Protein AF-0000000066140299 (afdb_homodimer)

Secondary structure (DSSP, 8-state):
-----TTT----EEEEEE-TT--EEEEEEPP--EEEEEEETTTTEEEEEEE-HHHHHHHHHH-TTSS-------/-----TTT----EEEEEE-TT--EEEEEEPP--EEEEEEETTTTEEEEEEE-HHHHHHHHHH-TTSS-------

Radius of gyration: 21.43 Å; Cα contacts (8 Å, |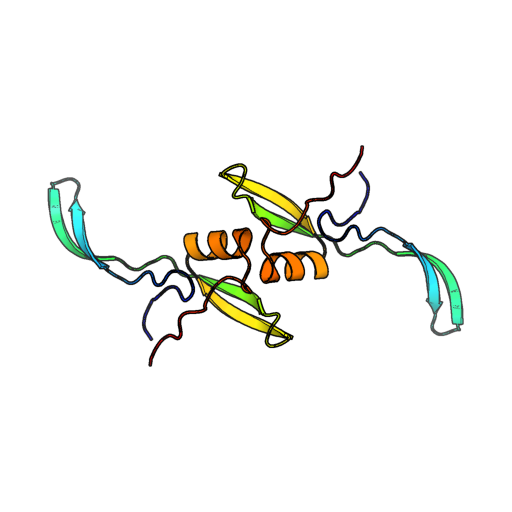Δi|>4): 285; chains: 2; bounding box: 37×70×41 Å

Nearest PDB structures (foldseek):
  7oj0-assembly1_w  TM=9.080E-01  e=7.541E-08  Escherichia coli K-12
  7uvx-assembly1_W  TM=8.800E-01  e=1.008E-07  Acinetobacter baumannii AB0057
  6spf-assembly1_X  TM=9.018E-01  e=2.704E-07  Pseudomonas aeruginosa
  8rd8-assembly1_WD  TM=8.953E-01  e=3.219E-07  Psychrobacter urativorans
  7unw-assembly1_Z  TM=8.816E-01  e=5.427E-07  Pseudomonas aeruginosa PAO1

Sequence (148 aa):
MSKICQITGKKPITGNNRSHAMNATKRRFFPNLHFHKFWNPKTKRFIILRVSAKGMRNIDKLGLNSLKIKKLHKMSKICQITGKKPITGNNRSHAMNATKRRFFPNLHFHKFWNPKTKRFIILRVSAKGMRNIDKLGLNSLKIKKLHK

InterPro domains:
  IPR001383 Large ribosomal subunit protein bL28, bacteria [TIGR00009] (1-57)
  IPR026569 Large ribosomal subunit protein bL28 [PF00830] (3-61)
  IPR034704 Large ribosomal subunit protein bL28/bL31-like superfamily [SSF143800] (2-67)
  IPR037147 Large ribosomal subunit protein bL28 superfamily [G3DSA:2.30.170.40] (2-73)
  IPR050096 Bacterial ribosomal protein bL28 [PTHR39080] (1-58)

Structure (mmCIF, N/CA/C/O backbone):
data_AF-0000000066140299-model_v1
#
loop_
_entity.id
_entity.type
_entity.pdbx_description
1 polymer 'Large ribosomal subunit protein bL28'
#
loop_
_atom_site.group_PDB
_atom_site.id
_atom_site.type_symbol
_atom_site.label_atom_id
_atom_site.label_alt_id
_atom_site.label_comp_id
_atom_site.label_asym_id
_atom_site.label_entity_id
_atom_site.label_seq_id
_atom_site.pdbx_PDB_ins_code
_atom_site.Cartn_x
_atom_site.Cartn_y
_atom_site.Cartn_z
_atom_site.occupancy
_atom_site.B_iso_or_equiv
_atom_site.auth_seq_id
_atom_site.auth_comp_id
_atom_site.auth_asym_id
_atom_site.auth_atom_id
_atom_site.pdbx_PDB_model_num
ATOM 1 N N . MET A 1 1 ? 14.891 15.297 13.398 1 68.38 1 MET A N 1
ATOM 2 C CA . MET A 1 1 ? 14.281 14.836 12.148 1 68.38 1 MET A CA 1
ATOM 3 C C . MET A 1 1 ? 12.922 15.484 11.938 1 68.38 1 MET A C 1
ATOM 5 O O . MET A 1 1 ? 12.078 15.484 12.828 1 68.38 1 MET A O 1
ATOM 9 N N . SER A 1 2 ? 12.875 16.234 10.852 1 84.19 2 SER A N 1
ATOM 10 C CA . SER A 1 2 ? 11.641 16.969 10.609 1 84.19 2 SER A CA 1
ATOM 11 C C . SER A 1 2 ? 10.477 16.016 10.328 1 84.19 2 SER A C 1
ATOM 13 O O . SER A 1 2 ? 10.68 14.938 9.766 1 84.19 2 SER A O 1
ATOM 15 N N . LYS A 1 3 ? 9.227 16.328 10.906 1 93.62 3 LYS A N 1
ATOM 16 C CA . LYS A 1 3 ? 7.996 15.586 10.672 1 93.62 3 LYS A CA 1
ATOM 17 C C . LYS A 1 3 ? 7.336 16.016 9.367 1 93.62 3 LYS A C 1
ATOM 19 O O . LYS A 1 3 ? 6.324 16.719 9.375 1 93.62 3 LYS A O 1
ATOM 24 N N . ILE A 1 4 ? 8.047 15.664 8.336 1 95.69 4 ILE A N 1
ATOM 25 C CA . ILE A 1 4 ? 7.586 16.047 7.008 1 95.69 4 ILE A CA 1
ATOM 26 C C . ILE A 1 4 ? 7.23 14.805 6.203 1 95.69 4 ILE A C 1
ATOM 28 O O . ILE A 1 4 ? 7.938 13.797 6.266 1 95.69 4 ILE A O 1
ATOM 32 N N . CYS A 1 5 ? 6.125 14.852 5.395 1 97 5 CYS A N 1
ATOM 33 C CA . CYS A 1 5 ? 5.805 13.773 4.465 1 97 5 CYS A CA 1
ATOM 34 C C . CYS A 1 5 ? 6.812 13.719 3.324 1 97 5 CYS A C 1
ATOM 36 O O . CYS A 1 5 ? 6.98 14.695 2.592 1 97 5 CYS A O 1
ATOM 38 N N . GLN A 1 6 ? 7.41 12.664 3.111 1 96.19 6 GLN A N 1
ATOM 39 C CA . GLN A 1 6 ? 8.492 12.531 2.139 1 96.19 6 GLN A CA 1
ATOM 40 C C . GLN A 1 6 ? 7.949 12.555 0.711 1 96.19 6 GLN A C 1
ATOM 42 O O . GLN A 1 6 ? 8.719 12.672 -0.247 1 96.19 6 GLN A O 1
ATOM 47 N N . ILE A 1 7 ? 6.609 12.578 0.532 1 96.25 7 ILE A N 1
ATOM 48 C CA . ILE A 1 7 ? 5.996 12.562 -0.792 1 96.25 7 ILE A CA 1
ATOM 49 C C . ILE A 1 7 ? 5.375 13.93 -1.086 1 96.25 7 ILE A C 1
ATOM 51 O O . ILE A 1 7 ? 5.695 14.562 -2.098 1 96.25 7 ILE A O 1
ATOM 55 N N . THR A 1 8 ? 4.586 14.375 -0.121 1 95.75 8 THR A N 1
ATOM 56 C CA . THR A 1 8 ? 3.84 15.602 -0.354 1 95.75 8 THR A CA 1
ATOM 57 C C . THR A 1 8 ? 4.641 16.812 0.109 1 95.75 8 THR A C 1
ATOM 59 O O . THR A 1 8 ? 4.398 17.938 -0.344 1 95.75 8 THR A O 1
ATOM 62 N N . GLY A 1 9 ? 5.398 16.625 1.153 1 95.31 9 GLY A N 1
ATOM 63 C CA . GLY A 1 9 ? 6.129 17.75 1.727 1 95.31 9 GLY A CA 1
ATOM 64 C C . GLY A 1 9 ? 5.363 18.453 2.826 1 95.31 9 GLY A C 1
ATOM 65 O O . GLY A 1 9 ? 5.781 19.516 3.295 1 95.31 9 GLY A O 1
ATOM 66 N N . LYS A 1 10 ? 4.285 17.891 3.148 1 95.38 10 LYS A N 1
ATOM 67 C CA . LYS A 1 10 ? 3.48 18.516 4.207 1 95.38 10 LYS A CA 1
ATOM 68 C C . LYS A 1 10 ? 4.273 18.609 5.504 1 95.38 10 LYS A C 1
ATOM 70 O O . LYS A 1 10 ? 4.879 17.641 5.953 1 95.38 10 LYS A O 1
ATOM 75 N N . LYS A 1 11 ? 4.242 19.812 6.07 1 95.06 11 LYS A N 1
ATOM 76 C CA . LYS A 1 11 ? 5.016 20.109 7.273 1 95.06 11 LYS A CA 1
ATOM 77 C C . LYS A 1 11 ? 4.105 20.531 8.422 1 95.06 11 LYS A C 1
ATOM 79 O O . LYS A 1 11 ? 2.928 20.828 8.203 1 95.06 11 LYS A O 1
ATOM 84 N N . PRO A 1 12 ? 4.711 20.438 9.625 1 96.31 12 PRO A N 1
ATOM 85 C CA . PRO A 1 12 ? 3.92 20.938 10.758 1 96.31 12 PRO A CA 1
ATOM 86 C C . PRO A 1 12 ? 3.555 22.406 10.609 1 96.31 12 PRO A C 1
ATOM 88 O O . PRO A 1 12 ? 4.312 23.188 10.016 1 96.31 12 PRO A O 1
ATOM 91 N N . ILE A 1 13 ? 2.402 22.734 11.125 1 95.88 13 ILE A N 1
ATOM 92 C CA . ILE A 1 13 ? 1.954 24.125 11.102 1 95.88 13 ILE A CA 1
ATOM 93 C C . ILE A 1 13 ? 1.628 24.594 12.516 1 95.88 13 ILE A C 1
ATOM 95 O O . ILE A 1 13 ? 1.27 23.781 13.375 1 95.88 13 ILE A O 1
ATOM 99 N N . THR A 1 14 ? 1.903 25.891 12.703 1 97.12 14 THR A N 1
ATOM 100 C CA . THR A 1 14 ? 1.561 26.484 14 1 97.12 14 THR A CA 1
ATOM 101 C C . THR A 1 14 ? 0.192 27.156 13.938 1 97.12 14 THR A C 1
ATOM 103 O O . THR A 1 14 ? -0.133 27.828 12.961 1 97.12 14 THR A O 1
ATOM 106 N N . GLY A 1 15 ? -0.624 26.766 14.852 1 96.5 15 GLY A N 1
ATOM 107 C CA . GLY A 1 15 ? -1.939 27.375 14.938 1 96.5 15 GLY A CA 1
ATOM 108 C C . GLY A 1 15 ? -2.488 27.438 16.344 1 96.5 15 GLY A C 1
ATOM 109 O O . GLY A 1 15 ? -1.73 27.578 17.312 1 96.5 15 GLY A O 1
ATOM 110 N N . ASN A 1 16 ? -3.881 27.5 16.375 1 97 16 ASN A N 1
ATOM 111 C CA . ASN A 1 16 ? -4.555 27.562 17.672 1 97 16 ASN A CA 1
ATOM 112 C C . ASN A 1 16 ? -5.699 26.547 17.75 1 97 16 ASN A C 1
ATOM 114 O O . ASN A 1 16 ? -6.344 26.266 16.75 1 97 16 ASN A O 1
ATOM 118 N N . ASN A 1 17 ? -5.754 25.984 18.844 1 96.19 17 ASN A N 1
ATOM 119 C CA . ASN A 1 17 ? -6.941 25.188 19.172 1 96.19 17 ASN A CA 1
ATOM 120 C C . ASN A 1 17 ? -8.023 26.047 19.812 1 96.19 17 ASN A C 1
ATOM 122 O O . ASN A 1 17 ? -7.723 26.953 20.594 1 96.19 17 ASN A O 1
ATOM 126 N N . ARG A 1 18 ? -9.305 25.812 19.391 1 96.06 18 ARG A N 1
ATOM 127 C CA . ARG A 1 18 ? -10.445 26.547 19.922 1 96.06 18 ARG A CA 1
ATOM 128 C C . ARG A 1 18 ? -11.305 25.656 20.812 1 96.06 18 ARG A C 1
ATOM 130 O O . ARG A 1 18 ? -11.617 24.516 20.453 1 96.06 18 ARG A O 1
ATOM 137 N N . SER A 1 19 ? -11.695 26.078 22.047 1 96.25 19 SER A N 1
ATOM 138 C CA . SER A 1 19 ? -12.477 25.297 23 1 96.25 19 SER A CA 1
ATOM 139 C C . SER A 1 19 ? -13.969 25.625 22.875 1 96.25 19 SER A C 1
ATOM 141 O O . SER A 1 19 ? -14.359 26.484 22.094 1 96.25 19 SER A O 1
ATOM 143 N N . HIS A 1 20 ? -14.648 24.75 23.531 1 96.56 20 HIS A N 1
ATOM 144 C CA . HIS A 1 20 ? -16.094 24.969 23.562 1 96.56 20 HIS A CA 1
ATOM 145 C C . HIS A 1 20 ? -16.422 26.375 24.031 1 96.56 20 HIS A C 1
ATOM 147 O O . HIS A 1 20 ? -17.469 26.922 23.672 1 96.56 20 HIS A O 1
ATOM 153 N N . ALA A 1 21 ? -15.656 27.078 24.766 1 96.62 21 ALA A N 1
ATOM 154 C CA . ALA A 1 21 ? -15.812 28.422 25.297 1 96.62 21 ALA A CA 1
ATOM 155 C C . ALA A 1 21 ? -15.148 29.453 24.391 1 96.62 21 ALA A C 1
ATOM 157 O O . ALA A 1 21 ? -15.016 30.625 24.75 1 96.62 21 ALA A O 1
ATOM 158 N N . MET A 1 22 ? -14.617 29 23.297 1 95.62 22 MET A N 1
ATOM 159 C CA . MET A 1 22 ? -13.984 29.844 22.281 1 95.62 22 MET A CA 1
ATOM 160 C C . MET A 1 22 ? -12.641 30.375 22.781 1 95.62 22 MET A C 1
ATOM 162 O O . MET A 1 22 ? -12.195 31.438 22.359 1 95.62 22 MET A O 1
ATOM 166 N N . ASN A 1 23 ? -12.008 29.844 23.719 1 96.38 23 ASN A N 1
ATOM 167 C CA . ASN A 1 23 ? -10.641 30.141 24.109 1 96.38 23 ASN A CA 1
ATOM 168 C C . ASN A 1 23 ? -9.633 29.594 23.109 1 96.38 23 ASN A C 1
ATOM 170 O O . ASN A 1 23 ? -9.805 28.484 22.594 1 96.38 23 ASN A O 1
ATOM 174 N N . ALA A 1 24 ? -8.609 30.5 22.859 1 96.44 24 ALA A N 1
ATOM 175 C CA . ALA A 1 24 ? -7.602 30.078 21.891 1 96.44 24 ALA A CA 1
ATOM 176 C C . ALA A 1 24 ? -6.293 29.703 22.578 1 96.44 24 ALA A C 1
ATOM 178 O O . ALA A 1 24 ? -5.805 30.438 23.438 1 96.44 24 ALA A O 1
ATOM 179 N N . THR A 1 25 ? -5.809 28.438 22.375 1 97.38 25 THR A N 1
ATOM 180 C CA . THR A 1 25 ? -4.516 27.969 22.859 1 97.38 25 THR A CA 1
ATOM 181 C C . THR A 1 25 ? -3.578 27.656 21.703 1 97.38 25 THR A C 1
ATOM 183 O O . THR A 1 25 ? -3.957 26.938 20.766 1 97.38 25 THR A O 1
ATOM 186 N N . LYS A 1 26 ? -2.367 28.328 21.891 1 96.75 26 LYS A N 1
ATOM 187 C CA . LYS A 1 26 ? -1.4 28.078 20.828 1 96.75 26 LYS A CA 1
ATOM 188 C C . LYS A 1 26 ? -1.031 26.594 20.766 1 96.75 26 LYS A C 1
ATOM 190 O O . LYS A 1 26 ? -0.822 25.953 21.797 1 96.75 26 LYS A O 1
ATOM 195 N N . ARG A 1 27 ? -1.062 26.078 19.562 1 96.25 27 ARG A N 1
ATOM 196 C CA . ARG A 1 27 ? -0.689 24.672 19.391 1 96.25 27 ARG A CA 1
ATOM 197 C C . ARG A 1 27 ? 0.005 24.453 18.062 1 96.25 27 ARG A C 1
ATOM 199 O O . ARG A 1 27 ? -0.271 25.156 17.078 1 96.25 27 ARG A O 1
ATOM 206 N N . ARG A 1 28 ? 0.918 23.5 18.031 1 95.56 28 ARG A N 1
ATOM 207 C CA . ARG A 1 28 ? 1.528 23.031 16.797 1 95.56 28 ARG A CA 1
ATOM 208 C C . ARG A 1 28 ? 0.777 21.828 16.25 1 95.56 28 ARG A C 1
ATOM 210 O O . ARG A 1 28 ? 0.473 20.891 16.984 1 95.56 28 ARG A O 1
ATOM 217 N N . PHE A 1 29 ? 0.369 21.891 14.992 1 96.19 29 PHE A N 1
ATOM 218 C CA . PHE A 1 29 ? -0.332 20.781 14.344 1 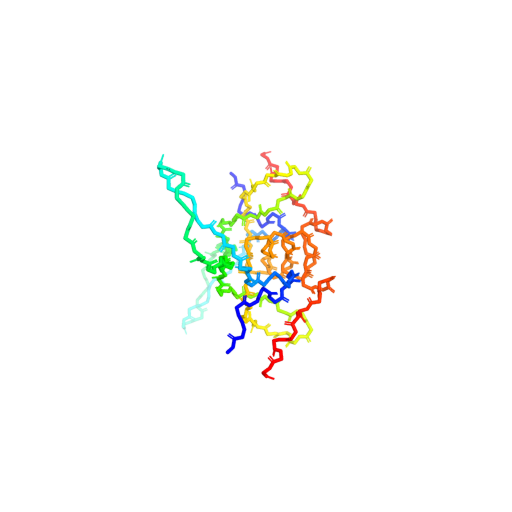96.19 29 PHE A CA 1
ATOM 219 C C . PHE A 1 29 ? 0.626 19.969 13.492 1 96.19 29 PHE A C 1
ATOM 221 O O . PHE A 1 29 ? 1.201 20.469 12.523 1 96.19 29 PHE A O 1
ATOM 228 N N . PHE A 1 30 ? 0.776 18.703 13.852 1 95.5 30 PHE A N 1
ATOM 229 C CA . PHE A 1 30 ? 1.649 17.781 13.125 1 95.5 30 PHE A CA 1
ATOM 230 C C . PHE A 1 30 ? 0.85 16.938 12.141 1 95.5 30 PHE A C 1
ATOM 232 O O . PHE A 1 30 ? -0.254 16.5 12.453 1 95.5 30 PHE A O 1
ATOM 239 N N . PRO A 1 31 ? 1.464 16.719 10.984 1 95.44 31 PRO A N 1
ATOM 240 C CA . PRO A 1 31 ? 0.784 15.812 10.055 1 95.44 31 PRO A CA 1
ATOM 241 C C . PRO A 1 31 ? 0.76 14.367 10.539 1 95.44 31 PRO A C 1
ATOM 243 O O . PRO A 1 31 ? 1.635 13.953 11.312 1 95.44 31 PRO A O 1
ATOM 246 N N . ASN A 1 32 ? -0.345 13.641 10.164 1 96.25 32 ASN A N 1
ATOM 247 C CA . ASN A 1 32 ? -0.406 12.219 10.453 1 96.25 32 ASN A CA 1
ATOM 248 C C . ASN A 1 32 ? 0.486 11.414 9.516 1 96.25 32 ASN A C 1
ATOM 250 O O . ASN A 1 32 ? 0.133 11.195 8.352 1 96.25 32 ASN A O 1
ATOM 254 N N . LEU A 1 33 ? 1.641 11.031 10.094 1 96.94 33 LEU A N 1
ATOM 255 C CA . LEU A 1 33 ? 2.619 10.328 9.266 1 96.94 33 LEU A CA 1
ATOM 256 C C . LEU A 1 33 ? 2.74 8.867 9.68 1 96.94 33 LEU A C 1
ATOM 258 O O . LEU A 1 33 ? 2.682 8.555 10.875 1 96.94 33 LEU A O 1
ATOM 262 N N . HIS A 1 34 ? 2.859 8.039 8.75 1 96.88 34 HIS A N 1
ATOM 263 C CA . HIS A 1 34 ? 3.057 6.609 8.984 1 96.88 34 HIS A CA 1
ATOM 264 C C . HIS A 1 34 ? 4.203 6.066 8.141 1 96.88 34 HIS A C 1
ATOM 266 O O . HIS A 1 34 ? 4.465 6.57 7.043 1 96.88 34 HIS A O 1
ATOM 272 N N . PHE A 1 35 ? 4.898 5.195 8.758 1 96.81 35 PHE A N 1
ATOM 273 C CA . PHE A 1 35 ? 5.922 4.488 7.992 1 96.81 35 PHE A CA 1
ATOM 274 C C . PHE A 1 35 ? 5.309 3.338 7.203 1 96.81 35 PHE A C 1
ATOM 276 O O . PHE A 1 35 ? 4.578 2.516 7.758 1 96.81 35 PHE A O 1
ATOM 283 N N . HIS A 1 36 ? 5.629 3.402 5.895 1 96 36 HIS A N 1
ATOM 284 C CA . HIS A 1 36 ? 5.156 2.312 5.047 1 96 36 HIS A CA 1
ATOM 285 C C . HIS A 1 36 ? 6.254 1.835 4.102 1 96 36 HIS A C 1
ATOM 287 O O . HIS A 1 36 ? 7.066 2.635 3.633 1 96 36 HIS A O 1
ATOM 293 N N . LYS A 1 37 ? 6.129 0.583 3.867 1 96.56 37 LYS A N 1
ATOM 294 C CA . LYS A 1 37 ? 7.105 -0.041 2.975 1 96.56 37 LYS A CA 1
ATOM 295 C C . LYS A 1 37 ? 6.609 -0.033 1.53 1 96.56 37 LYS A C 1
ATOM 297 O O . LYS A 1 37 ? 5.465 -0.4 1.258 1 96.56 37 LYS A O 1
ATOM 302 N N . PHE A 1 38 ? 7.461 0.41 0.625 1 96.69 38 PHE A N 1
ATOM 303 C CA . PHE A 1 38 ? 7.145 0.453 -0.797 1 96.69 38 PHE A CA 1
ATOM 304 C C . PHE A 1 38 ? 8.266 -0.17 -1.62 1 96.69 38 PHE A C 1
ATOM 306 O O . PHE A 1 38 ? 9.422 -0.192 -1.189 1 96.69 38 PHE A O 1
ATOM 313 N N . TRP A 1 39 ? 7.82 -0.655 -2.678 1 96.25 39 TRP A N 1
ATOM 314 C CA . TRP A 1 39 ? 8.805 -1.169 -3.625 1 96.25 39 TRP A CA 1
ATOM 315 C C . TRP A 1 39 ? 9.344 -0.05 -4.508 1 96.25 39 TRP A C 1
ATOM 317 O O . TRP A 1 39 ? 8.578 0.671 -5.148 1 96.25 39 TRP A O 1
ATOM 327 N N . ASN A 1 40 ? 10.672 0.093 -4.43 1 92.12 40 ASN A N 1
ATOM 328 C CA . ASN A 1 40 ? 11.336 1.066 -5.293 1 92.12 40 ASN A CA 1
ATOM 329 C C . ASN A 1 40 ? 11.938 0.403 -6.527 1 92.12 40 ASN A C 1
ATOM 331 O O . ASN A 1 40 ? 12.891 -0.371 -6.422 1 92.12 40 ASN A O 1
ATOM 335 N N . PRO A 1 41 ? 11.43 0.763 -7.719 1 86.38 41 PRO A N 1
ATOM 336 C CA . PRO A 1 41 ? 11.938 0.135 -8.938 1 86.38 41 PRO A CA 1
ATOM 337 C C . PRO A 1 41 ? 13.367 0.559 -9.266 1 86.38 41 PRO A C 1
ATOM 339 O O . PRO A 1 41 ? 14.086 -0.166 -9.961 1 86.38 41 PRO A O 1
ATOM 342 N N . LYS A 1 42 ? 13.75 1.67 -8.859 1 88.75 42 LYS A N 1
ATOM 343 C CA . LYS A 1 42 ? 15.078 2.188 -9.156 1 88.75 42 LYS A CA 1
ATOM 344 C C . LYS A 1 42 ? 16.156 1.4 -8.422 1 88.75 42 LYS A C 1
ATOM 346 O O . LYS A 1 42 ? 17.172 1.023 -9.008 1 88.75 42 LYS A O 1
ATOM 351 N N . THR A 1 43 ? 15.906 1.134 -7.176 1 90.75 43 THR A N 1
ATOM 352 C CA . THR A 1 43 ? 16.906 0.453 -6.348 1 90.75 43 THR A CA 1
ATOM 353 C C . THR A 1 43 ? 16.578 -1.034 -6.23 1 90.75 43 THR A C 1
ATOM 355 O O . THR A 1 43 ? 17.375 -1.806 -5.688 1 90.75 43 THR A O 1
ATOM 358 N N . LYS A 1 44 ? 15.5 -1.413 -6.793 1 91.44 44 LYS A N 1
ATOM 359 C CA . LYS A 1 44 ? 15.055 -2.803 -6.742 1 91.44 44 LYS A CA 1
ATOM 360 C C . LYS A 1 44 ? 15.07 -3.332 -5.312 1 91.44 44 LYS A C 1
ATOM 362 O O . LYS A 1 44 ? 15.547 -4.441 -5.059 1 91.44 44 LYS A O 1
ATOM 367 N N . ARG A 1 45 ? 14.758 -2.49 -4.398 1 94.5 45 ARG A N 1
ATOM 368 C CA . ARG A 1 45 ? 14.656 -2.834 -2.984 1 94.5 45 ARG A CA 1
ATOM 369 C C . ARG A 1 45 ? 13.438 -2.172 -2.35 1 94.5 45 ARG A C 1
ATOM 371 O O . ARG A 1 45 ? 12.906 -1.196 -2.885 1 94.5 45 ARG A O 1
ATOM 378 N N . PHE A 1 46 ? 13.023 -2.83 -1.271 1 95.94 46 PHE A N 1
ATOM 379 C CA . PHE A 1 46 ? 11.961 -2.215 -0.481 1 95.94 46 PHE A CA 1
ATOM 380 C C . PHE A 1 46 ? 12.508 -1.058 0.348 1 95.94 46 PHE A C 1
ATOM 382 O O . PHE A 1 46 ? 13.578 -1.168 0.949 1 95.94 46 PHE A O 1
ATOM 389 N N . ILE A 1 47 ? 11.789 0.04 0.335 1 95 47 ILE A N 1
ATOM 390 C CA . ILE A 1 47 ? 12.172 1.197 1.138 1 95 47 ILE A CA 1
ATOM 391 C C . ILE A 1 47 ? 11.023 1.586 2.064 1 95 47 ILE A C 1
ATOM 393 O O . ILE A 1 47 ? 9.859 1.336 1.754 1 95 47 ILE A O 1
ATOM 397 N N . ILE A 1 48 ? 11.422 2.104 3.158 1 96.88 48 ILE A N 1
AT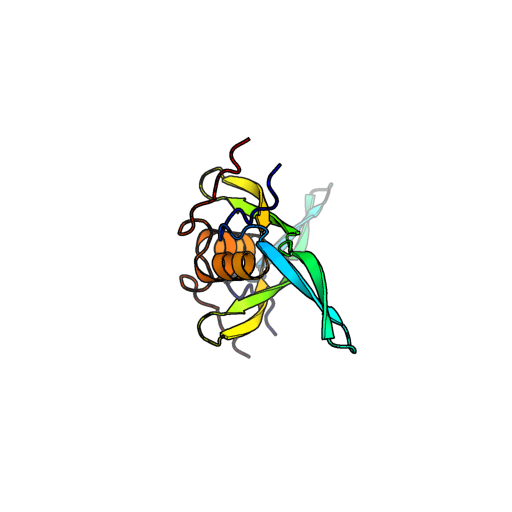OM 398 C CA . ILE A 1 48 ? 10.43 2.59 4.113 1 96.88 48 ILE A CA 1
ATOM 399 C C . ILE A 1 48 ? 10.328 4.109 4.02 1 96.88 48 ILE A C 1
ATOM 401 O O . ILE A 1 48 ? 11.328 4.816 4.137 1 96.88 48 ILE A O 1
ATOM 405 N N . LEU A 1 49 ? 9.141 4.566 3.738 1 95.69 49 LEU A N 1
ATOM 406 C CA . LEU A 1 49 ? 8.906 6.004 3.639 1 95.69 49 LEU A CA 1
ATOM 407 C C . LEU A 1 49 ? 7.949 6.473 4.723 1 95.69 49 LEU A C 1
ATOM 409 O O . LEU A 1 49 ? 7.078 5.715 5.16 1 95.69 49 LEU A O 1
ATOM 413 N N . ARG A 1 50 ? 8.211 7.656 5.098 1 96.19 50 ARG A N 1
ATOM 414 C CA . ARG A 1 50 ? 7.27 8.336 5.984 1 96.19 50 ARG A CA 1
ATOM 415 C C . ARG A 1 50 ? 6.266 9.164 5.191 1 96.19 50 ARG A C 1
ATOM 417 O O . ARG A 1 50 ? 6.633 10.164 4.566 1 96.19 50 ARG A O 1
ATOM 424 N N . VAL A 1 51 ? 5.012 8.648 5.211 1 96.88 51 VAL A N 1
ATOM 425 C CA . VAL A 1 51 ? 4.047 9.273 4.312 1 96.88 51 VAL A CA 1
ATOM 426 C C . VAL A 1 51 ? 2.742 9.539 5.062 1 96.88 51 VAL A C 1
ATOM 428 O O . VAL A 1 51 ? 2.434 8.867 6.047 1 96.88 51 VAL A O 1
ATOM 431 N N . SER A 1 52 ? 2.068 10.672 4.602 1 97.31 52 SER A N 1
ATOM 432 C CA . SER A 1 52 ? 0.715 10.961 5.07 1 97.31 52 SER A CA 1
ATOM 433 C C . SER A 1 52 ? -0.322 10.18 4.27 1 97.31 52 SER A C 1
ATOM 435 O O . SER A 1 52 ? 0.02 9.484 3.309 1 97.31 52 SER A O 1
ATOM 437 N N . ALA A 1 53 ? -1.591 10.32 4.676 1 96.31 53 ALA A N 1
ATOM 438 C CA . ALA A 1 53 ? -2.67 9.688 3.922 1 96.31 53 ALA A CA 1
ATOM 439 C C . ALA A 1 53 ? -2.693 10.18 2.477 1 96.31 53 ALA A C 1
ATOM 441 O O . ALA A 1 53 ? -2.84 9.383 1.547 1 96.31 53 ALA A O 1
ATOM 442 N N . LYS A 1 54 ? -2.467 11.477 2.324 1 95.62 54 LYS A N 1
ATOM 443 C CA . LYS A 1 54 ? -2.426 12.039 0.977 1 95.62 54 LYS A CA 1
ATOM 444 C C . LYS A 1 54 ? -1.253 11.469 0.18 1 95.62 54 LYS A C 1
ATOM 446 O O . LYS A 1 54 ? -1.381 11.203 -1.017 1 95.62 54 LYS A O 1
ATOM 451 N N . GLY A 1 55 ? -0.178 11.328 0.878 1 95.75 55 GLY A N 1
ATOM 452 C CA . GLY A 1 55 ? 0.988 10.75 0.234 1 95.75 55 GLY A CA 1
ATOM 453 C C . GLY A 1 55 ? 0.756 9.328 -0.251 1 95.75 55 GLY A C 1
ATOM 454 O O . GLY A 1 55 ? 1.135 8.984 -1.371 1 95.75 55 GLY A O 1
ATOM 455 N N . MET A 1 56 ? 0.096 8.586 0.6 1 96 56 MET A N 1
ATOM 456 C CA . MET A 1 56 ? -0.234 7.211 0.233 1 96 56 MET A CA 1
ATOM 457 C C . MET A 1 56 ? -1.125 7.18 -1.005 1 96 56 MET A C 1
ATOM 459 O O . MET A 1 56 ? -0.896 6.383 -1.918 1 96 56 MET A O 1
ATOM 463 N N . ARG A 1 57 ? -2.047 8.031 -1.057 1 95.62 57 ARG A N 1
ATOM 464 C CA . ARG A 1 57 ? -2.975 8.094 -2.182 1 95.62 57 ARG A CA 1
ATOM 465 C C . ARG A 1 57 ? -2.252 8.484 -3.467 1 95.62 57 ARG A C 1
ATOM 467 O O . ARG A 1 57 ? -2.564 7.965 -4.543 1 95.62 57 ARG A O 1
ATOM 474 N N . ASN A 1 58 ? -1.32 9.375 -3.312 1 95.94 58 ASN A N 1
ATOM 475 C CA . ASN A 1 58 ? -0.55 9.805 -4.477 1 95.94 58 ASN A CA 1
ATOM 476 C C . ASN A 1 58 ? 0.289 8.656 -5.043 1 95.94 58 ASN A C 1
ATOM 478 O O . ASN A 1 58 ? 0.384 8.492 -6.258 1 95.94 58 ASN A O 1
ATOM 482 N N . ILE A 1 59 ? 0.833 7.895 -4.141 1 95.81 59 ILE A N 1
ATOM 483 C CA . ILE A 1 59 ? 1.643 6.758 -4.574 1 95.81 59 ILE A CA 1
ATOM 484 C C . ILE A 1 59 ? 0.758 5.734 -5.277 1 95.81 59 ILE A C 1
ATOM 486 O O . ILE A 1 59 ? 1.126 5.207 -6.328 1 95.81 59 ILE A O 1
ATOM 490 N N . ASP A 1 60 ? -0.428 5.484 -4.73 1 95.94 60 ASP A N 1
ATOM 491 C CA . ASP A 1 60 ? -1.357 4.539 -5.336 1 95.94 60 ASP A CA 1
ATOM 492 C C . ASP A 1 60 ? -1.803 5.012 -6.719 1 95.94 60 ASP A C 1
ATOM 494 O O . ASP A 1 60 ? -1.979 4.203 -7.633 1 95.94 60 ASP A O 1
ATOM 498 N N . LYS A 1 61 ? -1.865 6.266 -6.898 1 95.06 61 LYS A N 1
ATOM 499 C CA . LYS A 1 61 ? -2.383 6.855 -8.133 1 95.06 61 LYS A CA 1
ATOM 500 C C . LYS A 1 61 ? -1.309 6.898 -9.219 1 95.06 61 LYS A C 1
ATOM 502 O O . LYS A 1 61 ? -1.54 6.453 -10.344 1 95.06 61 LYS A O 1
ATOM 507 N N . LEU A 1 62 ? -0.113 7.371 -8.867 1 94.69 62 LEU A N 1
ATOM 508 C CA . LEU A 1 62 ? 0.891 7.707 -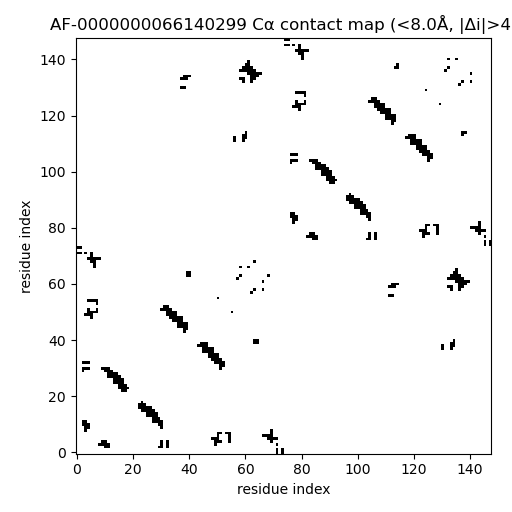9.875 1 94.69 62 LEU A CA 1
ATOM 509 C C . LEU A 1 62 ? 2.057 6.727 -9.828 1 94.69 62 LEU A C 1
ATOM 511 O O . LEU A 1 62 ? 2.76 6.539 -10.82 1 94.69 62 LEU A O 1
ATOM 515 N N . GLY A 1 63 ? 2.254 6.133 -8.633 1 95 63 GLY A N 1
ATOM 516 C CA . GLY A 1 63 ? 3.418 5.281 -8.453 1 95 63 GLY A CA 1
ATOM 517 C C . GLY A 1 63 ? 4.672 6.051 -8.086 1 95 63 GLY A C 1
ATOM 518 O O . GLY A 1 63 ? 4.758 7.258 -8.32 1 95 63 GLY A O 1
ATOM 519 N N . LEU A 1 64 ? 5.648 5.371 -7.559 1 95.25 64 LEU A N 1
ATOM 520 C CA . LEU A 1 64 ? 6.875 6.004 -7.082 1 95.25 64 LEU A CA 1
ATOM 521 C C . LEU A 1 64 ? 7.734 6.477 -8.25 1 95.25 64 LEU A C 1
ATOM 523 O O . LEU A 1 64 ? 8.539 7.398 -8.102 1 95.25 64 LEU A O 1
ATOM 527 N N . ASN A 1 65 ? 7.543 5.848 -9.422 1 91.56 65 ASN A N 1
ATOM 528 C CA . ASN A 1 65 ? 8.312 6.223 -10.602 1 91.56 65 ASN A CA 1
ATOM 529 C C . ASN A 1 65 ? 8.016 7.656 -11.031 1 91.56 65 ASN A C 1
ATOM 531 O O . ASN A 1 65 ? 8.898 8.352 -11.531 1 91.56 65 ASN A O 1
ATOM 535 N N . SER A 1 66 ? 6.844 8.109 -10.766 1 92.31 66 SER A N 1
ATOM 536 C CA . SER A 1 66 ? 6.402 9.422 -11.219 1 92.31 66 SER A CA 1
ATOM 537 C C . SER A 1 66 ? 6.48 10.445 -10.094 1 92.31 66 SER A C 1
ATOM 539 O O . SER A 1 66 ? 6.207 11.633 -10.305 1 92.31 66 SER A O 1
ATOM 541 N N . LEU A 1 67 ? 6.707 9.898 -8.906 1 92.75 67 LEU A N 1
ATOM 542 C CA . LEU A 1 67 ? 6.742 10.789 -7.754 1 92.75 67 LEU A CA 1
ATOM 543 C C . LEU A 1 67 ? 8.172 10.992 -7.266 1 92.75 67 LEU A C 1
ATOM 545 O O . LEU A 1 67 ? 9.008 10.094 -7.395 1 92.75 67 LEU A O 1
ATOM 549 N 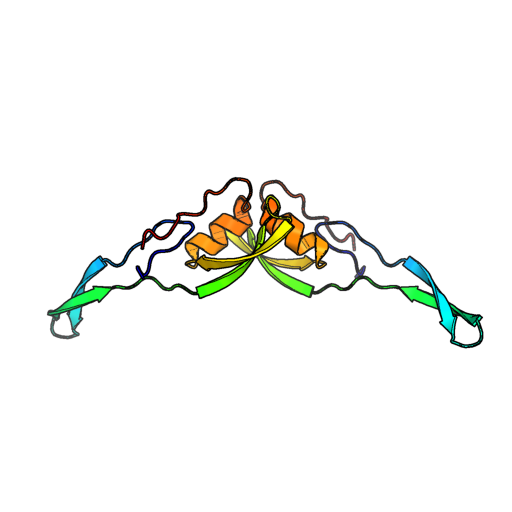N . LYS A 1 68 ? 8.531 12.133 -6.816 1 89.31 68 LYS A N 1
ATOM 550 C CA . LYS A 1 68 ? 9.828 12.438 -6.219 1 89.31 68 LYS A CA 1
ATOM 551 C C . LYS A 1 68 ? 9.773 12.328 -4.699 1 89.31 68 LYS A C 1
ATOM 553 O O . LYS A 1 68 ? 8.883 12.891 -4.062 1 89.31 68 LYS A O 1
ATOM 558 N N . ILE A 1 69 ? 10.688 11.555 -4.184 1 89.62 69 ILE A N 1
ATOM 559 C CA . ILE A 1 69 ? 10.797 11.43 -2.732 1 89.62 69 ILE A CA 1
ATOM 560 C C . ILE A 1 69 ? 11.539 12.633 -2.168 1 89.62 69 ILE A C 1
ATOM 562 O O . ILE A 1 69 ? 12.656 12.945 -2.59 1 89.62 69 ILE A O 1
ATOM 566 N N . LYS A 1 70 ? 10.883 13.344 -1.33 1 86.44 70 LYS A N 1
ATOM 567 C CA . LYS A 1 70 ? 11.484 14.523 -0.713 1 86.44 70 LYS A CA 1
ATOM 568 C C . LYS A 1 70 ? 12.469 14.125 0.385 1 86.44 70 LYS A C 1
ATOM 570 O O . LYS A 1 70 ? 12.109 13.406 1.317 1 86.44 70 LYS A O 1
ATOM 575 N N . LYS A 1 71 ? 13.867 14.422 0.131 1 76.06 71 LYS A N 1
ATOM 576 C CA . LYS A 1 71 ? 14.906 14.102 1.104 1 76.06 71 LYS A CA 1
ATOM 577 C C . LYS A 1 71 ? 14.766 14.961 2.361 1 76.06 71 LYS A C 1
ATOM 579 O O . LYS A 1 71 ? 14.531 16.172 2.271 1 76.06 71 LYS A O 1
ATOM 584 N N . LEU A 1 72 ? 14.57 14.289 3.49 1 71 72 LEU A N 1
ATOM 585 C CA . LEU A 1 72 ? 14.516 15.016 4.75 1 71 72 LEU A CA 1
ATOM 586 C C . LEU A 1 72 ? 15.883 15.609 5.098 1 71 72 LEU A C 1
ATOM 588 O O . LEU A 1 72 ? 16.875 14.883 5.141 1 71 72 LEU A O 1
ATOM 592 N N . HIS A 1 73 ? 16.172 16.828 4.656 1 58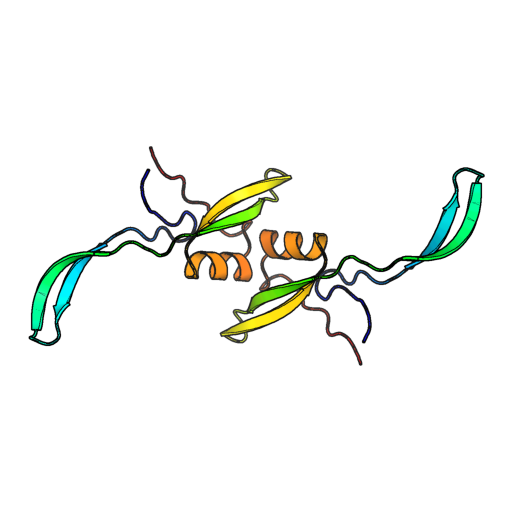.53 73 HIS A N 1
ATOM 593 C CA . HIS A 1 73 ? 17.422 17.469 5.043 1 58.53 73 HIS A CA 1
ATOM 594 C C . HIS A 1 73 ? 17.641 17.391 6.551 1 58.53 73 HIS A C 1
ATOM 596 O O . HIS A 1 73 ? 16.719 17.688 7.332 1 58.53 73 HIS A O 1
ATOM 602 N N . LYS A 1 74 ? 18.688 16.578 6.949 1 48.75 74 LYS A N 1
ATOM 603 C CA . LYS A 1 74 ? 19.219 16.75 8.305 1 48.75 74 LYS A CA 1
ATOM 604 C C . LYS A 1 74 ? 19.609 18.203 8.547 1 48.75 74 LYS A C 1
ATOM 606 O O . LYS A 1 74 ? 20.125 18.875 7.652 1 48.75 74 LYS A O 1
ATOM 611 N N . MET B 1 1 ? -15.359 -18.031 -8.336 1 68.88 1 MET B N 1
ATOM 612 C CA . MET B 1 1 ? -14.508 -16.859 -8.57 1 68.88 1 MET B CA 1
ATOM 613 C C . MET B 1 1 ? -13.062 -17.297 -8.812 1 68.88 1 MET B C 1
ATOM 615 O O . MET B 1 1 ? -12.516 -18.094 -8.055 1 68.88 1 MET B O 1
ATOM 619 N N . SER B 1 2 ? -12.602 -16.891 -9.977 1 84.56 2 SER B N 1
ATOM 620 C CA . SER B 1 2 ? -11.25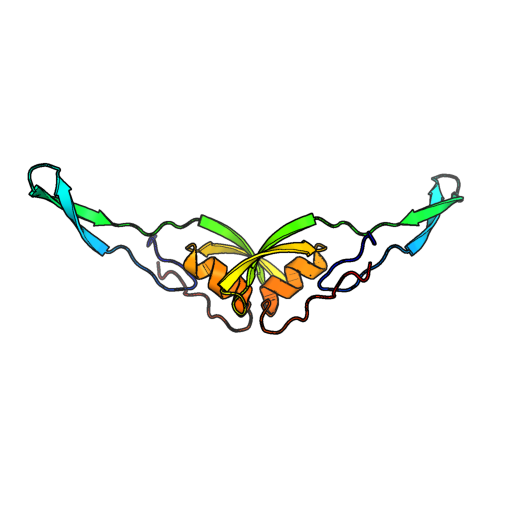8 -17.328 -10.328 1 84.56 2 SER B CA 1
ATOM 621 C C . SER B 1 2 ? -10.211 -16.688 -9.422 1 84.56 2 SER B C 1
ATOM 623 O O . SER B 1 2 ? -10.391 -15.555 -8.961 1 84.56 2 SER B O 1
ATOM 625 N N . LYS B 1 3 ? -9.164 -17.5 -8.977 1 93.75 3 LYS B N 1
ATOM 626 C CA . LYS B 1 3 ? -8.039 -17.031 -8.18 1 93.75 3 LYS B CA 1
ATOM 627 C C . LYS B 1 3 ? -6.977 -16.375 -9.062 1 93.75 3 LYS B C 1
ATOM 629 O O . LYS B 1 3 ? -5.922 -16.953 -9.312 1 93.75 3 LYS B O 1
ATOM 634 N N . ILE B 1 4 ? -7.398 -15.273 -9.586 1 95.81 4 ILE B N 1
ATOM 635 C CA . ILE B 1 4 ? -6.527 -14.555 -10.516 1 95.81 4 ILE B CA 1
ATOM 636 C C . ILE B 1 4 ? -6.133 -13.203 -9.922 1 95.81 4 ILE B C 1
ATOM 638 O O . ILE B 1 4 ? -6.961 -12.523 -9.312 1 95.81 4 ILE B O 1
ATOM 642 N N . CYS B 1 5 ? -4.84 -12.781 -10.102 1 97.12 5 CYS B N 1
ATOM 643 C CA . CYS B 1 5 ? -4.426 -11.438 -9.711 1 97.12 5 CYS B CA 1
ATOM 644 C C . CYS B 1 5 ? -5.059 -10.383 -10.617 1 97.12 5 CYS B C 1
ATOM 646 O O . CYS B 1 5 ? -4.867 -10.414 -11.836 1 97.12 5 CYS B O 1
ATOM 648 N N . GLN B 1 6 ? -5.711 -9.477 -10.109 1 96.31 6 GLN B N 1
ATOM 649 C CA . GLN B 1 6 ? -6.469 -8.5 -10.883 1 96.31 6 GLN B CA 1
ATOM 650 C C . GLN B 1 6 ? -5.543 -7.496 -11.562 1 96.31 6 GLN B C 1
ATOM 652 O O . GLN B 1 6 ? -5.973 -6.727 -12.422 1 96.31 6 GLN B O 1
ATOM 657 N N . ILE B 1 7 ? -4.223 -7.559 -11.297 1 96.38 7 ILE B N 1
ATOM 658 C CA . ILE B 1 7 ? -3.26 -6.621 -11.867 1 96.38 7 ILE B CA 1
ATOM 659 C C . ILE B 1 7 ? -2.395 -7.34 -12.898 1 96.38 7 ILE B C 1
ATOM 661 O O . ILE B 1 7 ? -2.316 -6.914 -14.055 1 96.38 7 ILE B O 1
ATOM 665 N N . THR B 1 8 ? -1.866 -8.469 -12.461 1 95.88 8 THR B N 1
ATOM 666 C CA . THR B 1 8 ? -0.917 -9.164 -13.32 1 95.88 8 THR B CA 1
ATOM 667 C C . THR B 1 8 ? -1.635 -10.172 -14.211 1 95.88 8 THR B C 1
ATOM 669 O O . THR B 1 8 ? -1.114 -10.562 -15.258 1 95.88 8 THR B O 1
ATOM 672 N N . GLY B 1 9 ? -2.684 -10.742 -13.695 1 95.38 9 GLY B N 1
ATOM 673 C CA . GLY B 1 9 ? -3.379 -11.781 -14.438 1 95.38 9 GLY B CA 1
ATOM 674 C C . GLY B 1 9 ? -2.873 -13.18 -14.125 1 95.38 9 GLY B C 1
ATOM 675 O O . GLY B 1 9 ? -3.258 -14.148 -14.781 1 95.38 9 GLY B O 1
ATOM 676 N N . LYS B 1 10 ? -2.021 -13.227 -13.188 1 95.44 10 LYS B N 1
ATOM 677 C CA . LYS B 1 10 ? -1.485 -14.531 -12.812 1 95.44 10 LYS B CA 1
ATOM 678 C C . LYS B 1 10 ? -2.6 -15.477 -12.375 1 95.44 10 LYS B C 1
ATOM 680 O O . LYS B 1 10 ? -3.441 -15.117 -11.555 1 95.44 10 LYS B O 1
ATOM 685 N N . LYS B 1 11 ? -2.553 -16.688 -12.953 1 95.19 11 LYS B N 1
ATOM 686 C CA . LYS B 1 11 ? -3.596 -17.688 -12.719 1 95.19 11 LYS B CA 1
ATOM 687 C C . LYS B 1 11 ? -3.01 -18.953 -12.125 1 95.19 11 LYS B C 1
ATOM 689 O O . LYS B 1 11 ? -1.792 -19.156 -12.148 1 95.19 11 LYS B O 1
ATOM 694 N N . PRO B 1 12 ? -3.949 -19.734 -11.539 1 96.31 12 PRO B N 1
ATOM 695 C CA . PRO B 1 12 ? -3.461 -21.031 -11.055 1 96.31 12 PRO B CA 1
ATOM 696 C C . PRO B 1 12 ? -2.869 -21.891 -12.156 1 96.31 12 PRO B C 1
ATOM 698 O O . PRO B 1 12 ? -3.307 -21.812 -13.312 1 96.31 12 PRO B O 1
ATOM 701 N N . ILE B 1 13 ? -1.883 -22.656 -11.789 1 96 13 ILE B N 1
ATOM 702 C CA . ILE B 1 13 ? -1.261 -23.578 -12.742 1 96 13 ILE B CA 1
ATOM 703 C C . ILE B 1 13 ? -1.301 -25 -12.188 1 96 13 ILE B C 1
ATOM 705 O O . ILE B 1 13 ? -1.327 -25.203 -10.969 1 96 13 ILE B O 1
ATOM 709 N N . THR B 1 14 ? -1.438 -25.906 -13.164 1 97.19 14 THR B N 1
ATOM 710 C CA . THR B 1 14 ? -1.409 -27.312 -12.773 1 97.19 14 THR B CA 1
ATOM 711 C C . THR B 1 14 ? -0.007 -27.891 -12.938 1 97.19 14 THR B C 1
ATOM 713 O O . THR B 1 14 ? 0.671 -27.625 -13.93 1 97.19 14 THR B O 1
ATOM 716 N N . GLY B 1 15 ? 0.453 -28.469 -11.898 1 96.5 15 GLY B N 1
ATOM 717 C CA . GLY B 1 15 ? 1.757 -29.109 -11.953 1 96.5 15 GLY B CA 1
ATOM 718 C C . GLY B 1 15 ? 1.871 -30.312 -11.023 1 96.5 15 GLY B C 1
ATOM 719 O O . GLY B 1 15 ? 0.89 -31.016 -10.789 1 96.5 15 GLY B O 1
ATOM 720 N N . ASN B 1 16 ? 3.193 -30.594 -10.672 1 97 16 ASN B N 1
ATOM 721 C CA . ASN B 1 16 ? 3.455 -31.719 -9.781 1 97 16 ASN B CA 1
ATOM 722 C C . ASN B 1 16 ? 4.383 -31.328 -8.633 1 97 16 ASN B C 1
ATOM 724 O O . ASN B 1 16 ? 5.246 -30.453 -8.797 1 97 16 ASN B O 1
ATOM 728 N N . ASN B 1 17 ? 4.055 -31.812 -7.555 1 96.31 17 ASN B N 1
ATOM 729 C CA . ASN B 1 17 ? 4.977 -31.75 -6.43 1 96.31 17 ASN B CA 1
ATOM 730 C C . ASN B 1 17 ? 5.93 -32.938 -6.418 1 96.31 17 ASN B C 1
ATOM 732 O O . ASN B 1 17 ? 5.535 -34.062 -6.766 1 96.31 17 ASN B O 1
ATOM 736 N N . ARG B 1 18 ? 7.227 -32.688 -6.102 1 96.12 18 ARG B N 1
ATOM 737 C CA . ARG B 1 18 ? 8.242 -33.719 -6.039 1 96.12 18 ARG B CA 1
ATOM 738 C C . ARG B 1 18 ? 8.672 -33.969 -4.602 1 96.12 18 ARG B C 1
ATOM 740 O O . ARG B 1 18 ? 8.914 -33.031 -3.838 1 96.12 18 ARG B O 1
ATOM 747 N N . SER B 1 19 ? 8.742 -35.25 -4.121 1 96.31 19 SER B N 1
ATOM 748 C CA . SER B 1 19 ? 9.094 -35.625 -2.758 1 96.31 19 SER B CA 1
ATOM 749 C C . SER B 1 19 ? 10.586 -35.938 -2.639 1 96.31 19 SER B C 1
ATOM 751 O O . SER B 1 19 ? 11.312 -35.875 -3.631 1 96.31 19 SER B O 1
ATOM 753 N N . HIS B 1 20 ? 10.914 -36 -1.381 1 96.62 20 HIS B N 1
ATOM 754 C CA . HIS B 1 20 ? 12.297 -36.375 -1.114 1 96.62 20 HIS B CA 1
ATOM 755 C C . HIS B 1 20 ? 12.688 -37.656 -1.853 1 96.62 20 HIS B C 1
ATOM 757 O O . HIS B 1 20 ? 13.859 -37.844 -2.18 1 96.62 20 HIS B O 1
ATOM 763 N N . ALA B 1 21 ? 11.844 -38.531 -2.232 1 96.62 21 ALA B N 1
ATOM 764 C CA . ALA B 1 21 ? 12.031 -39.812 -2.941 1 96.62 21 ALA B CA 1
ATOM 765 C C . ALA B 1 21 ? 11.812 -39.625 -4.441 1 96.62 21 ALA B C 1
ATOM 767 O O . ALA B 1 21 ? 11.75 -40.594 -5.188 1 96.62 21 ALA B O 1
ATOM 768 N N . MET B 1 22 ? 11.547 -38.438 -4.859 1 95.75 22 MET B N 1
ATOM 769 C CA . MET B 1 22 ? 11.367 -38.094 -6.262 1 95.75 22 MET B CA 1
ATOM 770 C C . MET B 1 22 ? 10.023 -38.562 -6.785 1 95.75 22 MET B C 1
ATOM 772 O O . MET B 1 22 ? 9.867 -38.812 -7.98 1 95.75 22 MET B O 1
ATOM 776 N N . ASN B 1 23 ? 9.078 -38.875 -6.031 1 96.38 23 ASN B N 1
ATOM 777 C CA . ASN B 1 23 ? 7.707 -39.156 -6.434 1 96.38 23 ASN B CA 1
ATOM 778 C C . ASN B 1 23 ? 6.973 -37.906 -6.863 1 96.38 23 ASN B C 1
ATOM 780 O O . ASN B 1 23 ? 7.141 -36.844 -6.254 1 96.38 23 ASN B O 1
ATOM 784 N N . ALA B 1 24 ? 6.191 -38.125 -8 1 96.5 24 ALA B N 1
ATOM 785 C CA . ALA B 1 24 ? 5.469 -36.969 -8.508 1 96.5 24 ALA B CA 1
ATOM 786 C C . ALA B 1 24 ? 3.977 -37.062 -8.195 1 96.5 24 ALA B C 1
ATOM 788 O O . ALA B 1 24 ? 3.359 -38.125 -8.422 1 96.5 24 ALA B O 1
ATOM 789 N N . THR B 1 25 ? 3.406 -36.062 -7.441 1 97.38 25 THR B N 1
ATOM 790 C CA . THR B 1 25 ? 1.978 -35.969 -7.168 1 97.38 25 THR B CA 1
ATOM 791 C C . THR B 1 25 ? 1.387 -34.719 -7.848 1 97.38 25 THR B C 1
ATOM 793 O O . THR B 1 25 ? 1.921 -33.625 -7.723 1 97.38 25 THR B O 1
ATOM 796 N N . LYS B 1 26 ? 0.262 -35.094 -8.602 1 96.81 26 LYS B N 1
ATOM 797 C CA . LYS B 1 26 ? -0.38 -33.969 -9.281 1 96.81 26 LYS B CA 1
ATOM 798 C C . LYS B 1 26 ? -0.905 -32.969 -8.281 1 96.81 26 LYS B C 1
ATOM 800 O O . LYS B 1 26 ? -1.484 -33.312 -7.258 1 96.81 26 LYS B O 1
ATOM 805 N N . ARG B 1 27 ? -0.594 -31.734 -8.562 1 96.25 27 ARG B N 1
ATOM 806 C CA . ARG B 1 27 ? -1.083 -30.672 -7.684 1 96.25 27 ARG B CA 1
ATOM 807 C C . ARG B 1 27 ? -1.386 -29.406 -8.477 1 96.25 27 ARG B C 1
ATOM 809 O O . ARG B 1 27 ? -0.752 -29.141 -9.5 1 96.25 27 ARG B O 1
ATOM 816 N N . ARG B 1 28 ? -2.365 -28.656 -8 1 95.75 28 ARG B N 1
ATOM 817 C CA . ARG B 1 28 ? -2.652 -27.312 -8.516 1 95.75 28 ARG B CA 1
ATOM 818 C C . ARG B 1 28 ? -1.94 -26.25 -7.695 1 95.75 28 ARG B C 1
ATOM 820 O O . ARG B 1 28 ? -1.982 -26.266 -6.465 1 95.75 28 ARG B O 1
ATOM 827 N N . PHE B 1 29 ? -1.188 -25.375 -8.336 1 96.25 29 PHE B N 1
ATOM 828 C CA . PHE B 1 29 ? -0.484 -24.297 -7.664 1 96.25 29 PHE B CA 1
ATOM 829 C C . PHE B 1 29 ? -1.257 -22.984 -7.793 1 96.25 29 PHE B C 1
ATOM 831 O O . PHE B 1 29 ? -1.446 -22.469 -8.898 1 96.25 29 PHE B O 1
ATOM 838 N N . PHE B 1 30 ? -1.688 -22.453 -6.656 1 95.56 30 PHE B N 1
ATOM 839 C CA . PHE B 1 30 ? -2.432 -21.203 -6.617 1 95.56 30 PHE B CA 1
ATOM 840 C C . PHE B 1 30 ? -1.507 -20.031 -6.297 1 95.56 30 PHE B C 1
ATOM 842 O O . PHE B 1 30 ? -0.613 -20.156 -5.457 1 95.56 30 PHE B O 1
ATOM 849 N N . PRO B 1 31 ? -1.771 -18.906 -6.965 1 95.62 31 PRO B N 1
ATOM 850 C CA . PRO B 1 31 ? -0.981 -17.719 -6.613 1 95.62 31 PRO B CA 1
ATOM 851 C C . PRO B 1 31 ? -1.3 -17.188 -5.219 1 95.62 31 PRO B C 1
ATOM 853 O O . PRO B 1 31 ? -2.402 -17.406 -4.711 1 95.62 31 PRO B O 1
ATOM 856 N N . ASN B 1 32 ? -0.25 -16.594 -4.574 1 96.38 32 ASN B N 1
ATOM 857 C CA . ASN B 1 32 ? -0.475 -15.93 -3.293 1 96.38 32 ASN B CA 1
ATOM 858 C C . ASN B 1 32 ? -1.167 -14.578 -3.475 1 96.38 32 ASN B C 1
ATOM 860 O O . ASN B 1 32 ? -0.529 -13.594 -3.857 1 96.38 32 ASN B O 1
ATOM 864 N N . LEU B 1 33 ? -2.477 -14.617 -3.191 1 97 33 LEU B N 1
ATOM 865 C CA . LEU B 1 33 ? -3.268 -13.414 -3.412 1 97 33 LEU B CA 1
ATOM 866 C C . LEU B 1 33 ? -3.715 -12.805 -2.086 1 97 33 LEU B C 1
ATOM 868 O O . LEU B 1 33 ? -4.039 -13.531 -1.145 1 97 33 LEU B O 1
ATOM 872 N N . HIS B 1 34 ? -3.678 -11.562 -2.008 1 96.94 34 HIS B N 1
ATOM 873 C CA . HIS B 1 34 ? -4.137 -10.828 -0.836 1 96.94 34 HIS B CA 1
ATOM 874 C C . HIS B 1 34 ? -5.059 -9.68 -1.235 1 96.94 34 HIS B C 1
ATOM 876 O O . HIS B 1 34 ? -4.922 -9.117 -2.324 1 96.94 34 HIS B O 1
ATOM 882 N N . PHE B 1 35 ? -6.023 -9.484 -0.418 1 96.88 35 PHE B N 1
ATOM 883 C CA . PHE B 1 35 ? -6.867 -8.312 -0.604 1 96.88 35 PHE B CA 1
ATOM 884 C C . PHE B 1 35 ? -6.219 -7.078 0.003 1 96.88 35 PHE B C 1
ATOM 886 O O . PHE B 1 35 ? -5.809 -7.09 1.165 1 96.88 35 PHE B O 1
ATOM 893 N N . HIS B 1 36 ? -6.125 -6.082 -0.887 1 96.06 36 HIS B N 1
ATOM 894 C CA . HIS B 1 36 ? -5.586 -4.816 -0.399 1 96.06 36 HIS B CA 1
ATOM 895 C C . HIS B 1 36 ? -6.422 -3.639 -0.886 1 96.06 36 HIS B C 1
ATOM 897 O O . HIS B 1 36 ? -6.965 -3.67 -1.994 1 96.06 36 HIS B O 1
ATOM 903 N N . LYS B 1 37 ? -6.406 -2.686 -0.018 1 96.69 37 LYS B N 1
ATOM 904 C CA . LYS B 1 37 ? -7.16 -1.475 -0.325 1 96.69 37 LYS B CA 1
ATOM 905 C C . LYS B 1 37 ? -6.281 -0.434 -1.01 1 96.69 37 LYS B C 1
ATOM 907 O O . LYS B 1 37 ? -5.168 -0.155 -0.55 1 96.69 37 LYS B O 1
ATOM 912 N N . PHE B 1 38 ? -6.762 0.096 -2.125 1 96.69 38 PHE B N 1
ATOM 913 C CA . PHE B 1 38 ? -6.047 1.122 -2.875 1 96.69 38 PHE B CA 1
ATOM 914 C C . PHE B 1 38 ? -6.961 2.303 -3.184 1 96.69 38 PHE B C 1
ATOM 916 O O . PHE B 1 38 ? -8.18 2.148 -3.246 1 96.69 38 PHE B O 1
ATOM 923 N N . TRP B 1 39 ? -6.305 3.344 -3.291 1 96.19 39 TRP B N 1
ATOM 924 C CA . TRP B 1 39 ? -7.035 4.531 -3.721 1 96.19 39 TRP B CA 1
ATOM 925 C C . TRP B 1 39 ? -7.133 4.59 -5.242 1 96.19 39 TRP B C 1
ATOM 927 O O . TRP B 1 39 ? -6.117 4.523 -5.938 1 96.19 39 TRP B O 1
ATOM 937 N N . ASN B 1 40 ? -8.375 4.633 -5.684 1 92.19 40 ASN B N 1
ATOM 938 C CA . ASN B 1 40 ? -8.617 4.781 -7.117 1 92.19 40 ASN B CA 1
ATOM 939 C C . ASN B 1 40 ? -8.938 6.227 -7.484 1 92.19 40 ASN B C 1
ATOM 941 O O . ASN B 1 40 ? -9.992 6.75 -7.113 1 92.19 40 ASN B O 1
ATOM 945 N N . PRO B 1 41 ? -8.055 6.852 -8.297 1 86.19 41 PRO B N 1
ATOM 946 C CA . PRO B 1 41 ? -8.289 8.25 -8.656 1 86.19 41 PRO B CA 1
ATOM 947 C C . PRO B 1 41 ? -9.484 8.438 -9.586 1 86.19 41 PRO B C 1
ATOM 949 O O . PRO B 1 41 ? -10.078 9.516 -9.633 1 86.19 41 PRO B O 1
ATOM 952 N N . LYS B 1 42 ? -9.797 7.465 -10.328 1 88.62 42 LYS B N 1
ATOM 953 C CA . LYS B 1 42 ? -10.898 7.562 -11.289 1 88.62 42 LYS B CA 1
ATOM 954 C C . LYS B 1 42 ? -12.242 7.621 -10.586 1 88.62 42 LYS B C 1
ATOM 956 O O . LYS B 1 42 ? -13.094 8.445 -10.922 1 88.62 42 LYS B O 1
ATOM 961 N N . THR B 1 43 ? -12.406 6.797 -9.586 1 90.81 43 THR B N 1
ATOM 962 C CA . THR B 1 43 ? -13.68 6.715 -8.883 1 90.81 43 THR B CA 1
ATOM 963 C C . THR B 1 43 ? -13.625 7.508 -7.582 1 90.81 43 THR B C 1
ATOM 965 O O . THR B 1 43 ? -14.648 7.672 -6.91 1 90.81 43 THR B O 1
ATOM 968 N N . LYS B 1 44 ? -12.516 8.047 -7.289 1 91.38 44 LYS B N 1
ATOM 969 C CA . LYS B 1 44 ? -12.312 8.812 -6.062 1 91.38 44 LYS B CA 1
ATOM 970 C C . LYS B 1 44 ? -12.82 8.047 -4.844 1 91.38 44 LYS B C 1
ATOM 972 O O . LYS B 1 44 ? -13.508 8.609 -3.988 1 91.38 44 LYS B O 1
ATOM 977 N N . ARG B 1 45 ? -12.656 6.781 -4.883 1 94.69 45 ARG B N 1
ATOM 978 C CA . ARG B 1 45 ? -13.008 5.895 -3.781 1 94.69 45 ARG B CA 1
ATOM 979 C C . ARG B 1 45 ? -11.945 4.82 -3.572 1 94.69 45 ARG B C 1
ATOM 981 O O . ARG B 1 45 ? -11.148 4.551 -4.473 1 94.69 45 ARG B O 1
ATOM 988 N N . PHE B 1 46 ? -11.953 4.344 -2.33 1 96.12 46 PHE B N 1
ATOM 989 C CA . PHE B 1 46 ? -11.094 3.205 -2.045 1 96.12 46 PHE B CA 1
ATOM 990 C C . PHE B 1 46 ? -11.688 1.923 -2.617 1 96.12 46 PHE B C 1
ATOM 992 O O . PHE B 1 46 ? -12.891 1.682 -2.502 1 96.12 46 PHE B O 1
ATOM 999 N N . ILE B 1 47 ? -10.836 1.155 -3.26 1 95.06 47 ILE B N 1
ATOM 1000 C CA . ILE B 1 47 ? -11.266 -0.129 -3.803 1 95.06 47 ILE B CA 1
ATOM 1001 C C . ILE B 1 47 ? -10.383 -1.245 -3.242 1 95.06 47 ILE B C 1
ATOM 1003 O O . ILE B 1 47 ? -9.227 -1.015 -2.893 1 95.06 47 ILE B O 1
ATOM 1007 N N . ILE B 1 48 ? -11 -2.344 -3.131 1 97 48 ILE B N 1
ATOM 1008 C CA . ILE B 1 48 ? -10.266 -3.521 -2.672 1 97 48 ILE B CA 1
ATOM 1009 C C . ILE B 1 48 ? -9.93 -4.414 -3.865 1 97 48 ILE B C 1
ATOM 1011 O O . ILE B 1 48 ? -10.812 -4.801 -4.629 1 97 48 ILE B O 1
ATOM 1015 N N . LEU B 1 49 ? -8.664 -4.648 -4.035 1 95.81 49 LEU B N 1
ATOM 1016 C CA . LEU B 1 49 ? -8.211 -5.5 -5.129 1 95.81 49 LEU B CA 1
ATOM 1017 C C . LEU B 1 49 ? -7.555 -6.77 -4.598 1 95.81 49 LEU B C 1
ATOM 1019 O O . LEU B 1 49 ? -6.961 -6.758 -3.514 1 95.81 49 LEU B O 1
ATOM 1023 N N . ARG B 1 50 ? -7.746 -7.754 -5.359 1 96.25 50 ARG B N 1
ATOM 1024 C CA . ARG B 1 50 ? -7.02 -8.992 -5.105 1 96.25 50 ARG B CA 1
ATOM 1025 C C . ARG B 1 50 ? -5.723 -9.039 -5.906 1 96.25 50 ARG B C 1
ATOM 1027 O O . ARG B 1 50 ? -5.746 -9.133 -7.137 1 96.25 50 ARG B O 1
ATOM 1034 N N . VAL B 1 51 ? -4.605 -8.922 -5.133 1 96.94 51 VAL B N 1
ATOM 1035 C CA . VAL B 1 51 ? -3.344 -8.758 -5.848 1 96.94 51 VAL B CA 1
ATOM 1036 C C . VAL B 1 51 ? -2.287 -9.688 -5.254 1 96.94 51 VAL B C 1
ATOM 1038 O 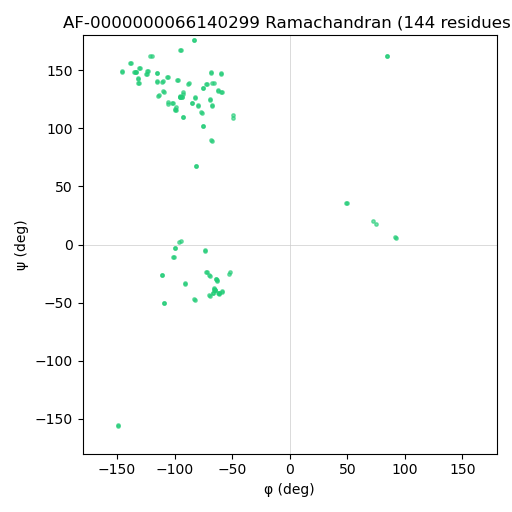O . VAL B 1 51 ? -2.375 -10.062 -4.082 1 96.94 51 VAL B O 1
ATOM 1041 N N . SER B 1 52 ? -1.362 -10.141 -6.18 1 97.38 52 SER B N 1
ATOM 1042 C CA . SER B 1 52 ? -0.174 -10.867 -5.742 1 97.38 52 SER B CA 1
ATOM 1043 C C . SER B 1 52 ? 0.928 -9.906 -5.305 1 97.38 52 SER B C 1
ATOM 1045 O O . SER B 1 52 ? 0.782 -8.688 -5.422 1 97.38 52 SER B O 1
ATOM 1047 N N . ALA B 1 53 ? 2.031 -10.477 -4.812 1 96.25 53 ALA B N 1
ATOM 1048 C CA . ALA B 1 53 ? 3.176 -9.648 -4.441 1 96.25 53 ALA B CA 1
ATOM 1049 C C . ALA B 1 53 ? 3.689 -8.852 -5.637 1 96.25 53 ALA B C 1
ATOM 1051 O O . ALA B 1 53 ? 3.984 -7.66 -5.516 1 96.25 53 ALA B O 1
ATOM 1052 N N . LYS B 1 54 ? 3.697 -9.523 -6.785 1 95.62 54 LYS B N 1
ATOM 1053 C CA . LYS B 1 54 ? 4.129 -8.836 -8 1 95.62 54 LYS B CA 1
ATOM 1054 C C . LYS B 1 54 ? 3.172 -7.707 -8.359 1 95.62 54 LYS B C 1
ATOM 1056 O O . LYS B 1 54 ? 3.602 -6.641 -8.805 1 95.62 54 LYS B O 1
ATOM 1061 N N . GLY B 1 55 ? 1.93 -7.992 -8.164 1 95.81 55 GLY B N 1
ATOM 1062 C CA . GLY B 1 55 ? 0.93 -6.969 -8.422 1 95.81 55 GLY B CA 1
ATOM 1063 C C . GLY B 1 55 ? 1.093 -5.742 -7.547 1 95.81 55 GLY B C 1
ATOM 1064 O O . GLY B 1 55 ? 1.005 -4.613 -8.031 1 95.81 55 GLY B O 1
ATOM 1065 N N . MET B 1 56 ? 1.378 -6.023 -6.297 1 96 56 MET B N 1
ATOM 1066 C CA . MET B 1 56 ? 1.602 -4.926 -5.359 1 96 56 MET B CA 1
ATOM 1067 C C . MET B 1 56 ? 2.801 -4.086 -5.781 1 96 56 MET B C 1
ATOM 1069 O O . MET B 1 56 ? 2.738 -2.855 -5.762 1 96 56 MET B O 1
ATOM 1073 N N . ARG B 1 57 ? 3.809 -4.719 -6.203 1 95.69 57 ARG B N 1
ATOM 1074 C CA . ARG B 1 57 ? 5.02 -4.023 -6.629 1 95.69 57 ARG B CA 1
ATOM 1075 C C . ARG B 1 57 ? 4.762 -3.178 -7.871 1 95.69 57 ARG B C 1
ATOM 1077 O O . ARG B 1 57 ? 5.293 -2.072 -7.996 1 95.69 57 ARG B O 1
ATOM 1084 N N . ASN B 1 58 ? 3.949 -3.717 -8.727 1 96 58 ASN B N 1
ATOM 1085 C CA . ASN B 1 58 ? 3.615 -2.98 -9.945 1 96 58 ASN B CA 1
ATOM 1086 C C . ASN B 1 58 ? 2.818 -1.717 -9.633 1 96 58 ASN B C 1
ATOM 1088 O O . ASN B 1 58 ? 3.057 -0.666 -10.227 1 96 58 ASN B O 1
ATOM 1092 N N . ILE B 1 59 ? 1.947 -1.855 -8.695 1 95.81 59 ILE B N 1
ATOM 1093 C CA . ILE B 1 59 ? 1.145 -0.702 -8.305 1 95.81 59 ILE B CA 1
ATOM 1094 C C . ILE B 1 59 ? 2.039 0.357 -7.664 1 95.81 59 ILE B C 1
ATOM 1096 O O . ILE B 1 59 ? 1.917 1.547 -7.969 1 95.81 59 ILE B O 1
ATOM 1100 N N . ASP B 1 60 ? 2.979 -0.078 -6.816 1 95.88 60 ASP B N 1
ATOM 1101 C CA . ASP B 1 60 ? 3.9 0.851 -6.172 1 95.88 60 ASP B CA 1
ATOM 1102 C C . ASP B 1 60 ? 4.785 1.552 -7.195 1 95.88 60 ASP B C 1
ATOM 1104 O O . ASP B 1 60 ? 5.105 2.732 -7.047 1 95.88 60 ASP B O 1
ATOM 1108 N N . LYS B 1 61 ? 5.07 0.901 -8.242 1 95 61 LYS B N 1
ATOM 1109 C CA . LYS B 1 61 ? 6 1.405 -9.25 1 95 61 LYS B CA 1
ATOM 1110 C C . LYS B 1 61 ? 5.301 2.359 -10.219 1 95 61 LYS B C 1
ATOM 1112 O O . LYS B 1 61 ? 5.781 3.467 -10.461 1 95 61 LYS B O 1
ATOM 1117 N N . LEU B 1 62 ? 4.133 1.96 -10.719 1 94.69 62 LEU B N 1
ATOM 1118 C CA . LEU B 1 62 ? 3.516 2.66 -11.836 1 94.69 62 LEU B CA 1
ATOM 1119 C C . LEU B 1 62 ? 2.258 3.4 -11.391 1 94.69 62 LEU B C 1
ATOM 1121 O O . LEU B 1 62 ? 1.85 4.375 -12.031 1 94.69 62 LEU B O 1
ATOM 1125 N N . GLY B 1 63 ? 1.649 2.887 -10.312 1 95.06 63 GLY B N 1
ATOM 1126 C CA . GLY B 1 63 ? 0.376 3.445 -9.891 1 95.06 63 GLY B CA 1
ATOM 1127 C C . GLY B 1 63 ? -0.81 2.855 -10.633 1 95.06 63 GLY B C 1
ATOM 1128 O O . GLY B 1 63 ? -0.653 2.291 -11.719 1 95.06 63 GLY B O 1
ATOM 1129 N N . LEU B 1 64 ? -1.982 3.021 -10.102 1 95.31 64 LEU B N 1
ATOM 1130 C CA . LEU B 1 64 ? -3.193 2.434 -10.664 1 95.31 64 LEU B CA 1
ATOM 1131 C C . LEU B 1 64 ? -3.605 3.156 -11.938 1 95.31 64 LEU B C 1
ATOM 1133 O O . LEU B 1 64 ? -4.281 2.578 -12.797 1 95.31 64 LEU B O 1
ATOM 1137 N N . ASN B 1 65 ? -3.17 4.422 -12.078 1 91.62 65 ASN B N 1
ATOM 1138 C CA . ASN B 1 65 ? -3.506 5.203 -13.258 1 91.62 65 ASN B CA 1
ATOM 1139 C C . ASN B 1 65 ? -2.896 4.602 -14.523 1 91.62 65 ASN B C 1
ATOM 1141 O O . ASN B 1 65 ? -3.488 4.68 -15.602 1 91.62 65 ASN B O 1
ATOM 1145 N N . SER B 1 66 ? -1.801 3.955 -14.383 1 92.44 66 SER B N 1
ATOM 1146 C CA . SER B 1 66 ? -1.07 3.414 -15.523 1 92.44 66 SER B CA 1
ATOM 1147 C C . SER B 1 66 ? -1.331 1.92 -15.688 1 92.44 66 SER B C 1
ATOM 1149 O O . SER B 1 66 ? -0.848 1.303 -16.641 1 92.44 66 SER B O 1
ATOM 1151 N N . LEU B 1 67 ? -1.969 1.377 -14.656 1 92.88 67 LEU B N 1
ATOM 1152 C CA . LEU B 1 67 ? -2.213 -0.061 -14.688 1 92.88 67 LEU B CA 1
ATOM 1153 C C . LEU B 1 67 ? -3.684 -0.356 -14.969 1 92.88 67 LEU B C 1
ATOM 1155 O O . LEU B 1 67 ? -4.559 0.43 -14.609 1 92.88 67 LEU B O 1
ATOM 1159 N N . LYS B 1 68 ? -3.996 -1.37 -15.688 1 89.75 68 LYS B N 1
ATOM 1160 C CA . LYS B 1 68 ? -5.355 -1.83 -15.945 1 89.75 68 LYS B CA 1
ATOM 1161 C C . LYS B 1 68 ? -5.758 -2.938 -14.977 1 89.75 68 LYS B C 1
ATOM 1163 O O . LYS B 1 68 ? -5.016 -3.904 -14.789 1 89.75 68 LYS B O 1
ATOM 1168 N N . ILE B 1 69 ? -6.883 -2.732 -14.352 1 90.12 69 ILE B N 1
ATOM 1169 C CA . ILE B 1 69 ? -7.43 -3.75 -13.461 1 90.12 69 ILE B CA 1
ATOM 1170 C C . ILE B 1 69 ? -8.133 -4.828 -14.281 1 90.12 69 ILE B C 1
ATOM 1172 O O . ILE B 1 69 ? -9.023 -4.527 -15.078 1 90.12 69 ILE B O 1
ATOM 1176 N N . LYS B 1 70 ? -7.664 -6.008 -14.148 1 87.12 70 LYS B N 1
ATOM 1177 C CA . LYS B 1 70 ? -8.266 -7.125 -14.875 1 87.12 70 LYS B CA 1
ATOM 1178 C C . LYS B 1 70 ? -9.57 -7.574 -14.219 1 87.12 70 LYS B C 1
ATOM 1180 O O . LYS B 1 70 ? -9.594 -7.898 -13.031 1 87.12 70 LYS B O 1
ATOM 1185 N N . LYS B 1 71 ? -10.773 -7.367 -14.992 1 77.25 71 LYS B N 1
ATOM 1186 C CA . LYS B 1 71 ? -12.086 -7.77 -14.484 1 77.25 71 LYS B CA 1
ATOM 1187 C C . LYS B 1 71 ? -12.195 -9.289 -14.391 1 77.25 71 LYS B C 1
ATOM 1189 O O . LYS B 1 71 ? -11.812 -10 -15.32 1 77.25 71 LYS B O 1
ATOM 1194 N N . LEU B 1 72 ? -12.406 -9.773 -13.18 1 71.75 72 LEU B N 1
ATOM 1195 C CA . LEU B 1 72 ? -12.617 -11.203 -13.008 1 71.75 72 LEU B CA 1
ATOM 1196 C C . LEU B 1 72 ? -13.953 -11.633 -13.617 1 71.75 72 LEU B C 1
ATOM 1198 O O . LEU B 1 72 ? -15 -11.078 -13.281 1 71.75 72 LEU B O 1
ATOM 1202 N N . HIS B 1 73 ? -13.984 -12.008 -14.883 1 59.41 73 HIS B N 1
ATOM 1203 C CA . HIS B 1 73 ? -15.203 -12.531 -15.492 1 59.41 73 HIS B CA 1
ATOM 1204 C C . HIS B 1 73 ? -15.828 -13.625 -14.633 1 59.41 73 HIS B C 1
ATOM 1206 O O . HIS B 1 73 ? -15.133 -14.547 -14.195 1 59.41 73 HIS B O 1
ATOM 1212 N N . LYS B 1 74 ? -17 -13.273 -14.008 1 49.06 74 LYS B N 1
ATOM 1213 C CA . LYS B 1 74 ? -17.844 -14.359 -13.508 1 49.06 74 LYS B CA 1
ATOM 1214 C C . LYS B 1 74 ? -18.172 -15.359 -14.617 1 49.06 74 LYS B C 1
ATOM 1216 O O . LYS B 1 74 ? -18.391 -14.969 -15.766 1 49.06 74 LYS B O 1
#

pLDDT: mean 92.93, std 8.39, range [48.75, 97.38]

Solvent-accessible surface area (backbone atoms only — not comparable to full-atom values): 8702 Å² total; per-residue (Å²): 130,79,71,46,22,26,58,71,58,52,56,59,43,81,47,66,46,72,46,98,84,66,48,77,42,84,38,75,48,68,65,70,65,42,80,44,78,40,45,36,74,87,75,71,42,77,43,76,41,45,28,26,70,69,31,50,40,47,32,32,28,44,4,50,74,75,48,66,75,51,77,78,75,127,131,78,70,47,22,26,59,71,60,52,57,60,41,81,48,65,46,73,46,99,84,64,47,77,42,83,38,74,47,70,65,70,66,42,80,44,79,41,44,36,74,88,74,72,42,78,42,77,42,45,28,28,71,68,30,50,39,47,32,32,27,44,3,50,74,75,48,66,76,50,78,78,75,126

Organism: Buchnera aphidicola subsp. Baizongia pistaciae (strain Bp) (NCBI:txid224915)

Foldseek 3Di:
DFLAFQFPRDHKDWDWDQDPVRDTDTDIGGADWDWDWDQDPVVRDIDIGIHGPVRVVVCVVPNPVPTGGHDPDD/DFLAFQFPRDHKDWDWDQDPVRDTDTDIGGADWDWDWDQDPVVRDIDIGIHGPVRVVVCVVPNPVPTGGHDPDD